Protein AF-H1ZXJ9-F1 (afdb_monomer_lite)

Secondary structure (DSSP, 8-state):
---------EEEEEETTEEEEEE-------S--------

Organism: Escherichia coli (NCBI:txid562)

pLDDT: mean 73.2, std 12.24, range [41.84, 91.25]

Structure (mmCIF, N/CA/C/O backbone):
data_AF-H1ZXJ9-F1
#
_entry.id   AF-H1ZXJ9-F1
#
loop_
_atom_site.group_PDB
_atom_site.id
_atom_site.type_symbol
_atom_site.label_atom_id
_atom_site.label_alt_id
_atom_site.label_comp_id
_atom_site.label_asym_id
_atom_site.label_entity_id
_atom_site.label_seq_id
_atom_site.pdbx_PDB_ins_code
_atom_site.Cartn_x
_atom_site.Cartn_y
_atom_site.Cartn_z
_atom_site.occupancy
_atom_site.B_iso_or_equiv
_atom_site.auth_seq_id
_atom_site.auth_comp_id
_atom_site.auth_asym_id
_atom_site.auth_atom_id
_atom_site.pdbx_PDB_model_num
ATOM 1 N N . MET A 1 1 ? 30.374 3.991 15.457 1.00 57.69 1 MET A N 1
ATOM 2 C CA . MET A 1 1 ? 29.765 4.057 14.109 1.00 57.69 1 MET A CA 1
ATOM 3 C C . MET A 1 1 ? 28.267 3.831 14.260 1.00 57.69 1 MET A C 1
ATOM 5 O O . MET A 1 1 ? 27.919 2.728 14.667 1.00 57.69 1 MET A O 1
ATOM 9 N N . PRO A 1 2 ? 27.373 4.818 14.053 1.00 67.44 2 PRO A N 1
ATOM 10 C CA . PRO A 1 2 ? 25.948 4.525 14.122 1.00 67.44 2 PRO A CA 1
ATOM 11 C C . PRO A 1 2 ? 25.592 3.614 12.945 1.00 67.44 2 PRO A C 1
ATOM 13 O O . PRO A 1 2 ? 25.932 3.900 11.797 1.00 67.44 2 PRO A O 1
ATOM 16 N N . LEU A 1 3 ? 24.967 2.479 13.257 1.00 64.06 3 LEU A N 1
ATOM 17 C CA . LEU A 1 3 ? 24.447 1.537 12.276 1.00 64.06 3 LEU A CA 1
ATOM 18 C C . LEU A 1 3 ?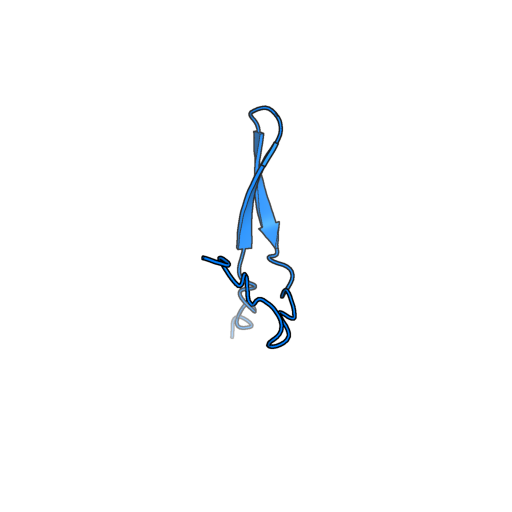 23.503 2.318 11.352 1.00 64.06 3 LEU A C 1
ATOM 20 O O . LEU A 1 3 ? 22.554 2.933 11.840 1.00 64.06 3 LEU A O 1
ATOM 24 N N . ALA A 1 4 ? 23.785 2.356 10.048 1.00 67.25 4 ALA A N 1
ATOM 25 C CA . ALA A 1 4 ? 22.937 3.059 9.094 1.00 67.25 4 ALA A CA 1
ATOM 26 C C . ALA A 1 4 ? 21.517 2.489 9.198 1.00 67.25 4 ALA A C 1
ATOM 28 O O . ALA A 1 4 ? 21.271 1.341 8.819 1.00 67.25 4 ALA A O 1
ATOM 29 N N . ALA A 1 5 ? 20.597 3.262 9.779 1.00 69.31 5 ALA A N 1
ATOM 30 C CA . ALA A 1 5 ? 19.215 2.845 9.919 1.00 69.31 5 ALA A CA 1
ATOM 31 C C . ALA A 1 5 ? 18.682 2.558 8.514 1.00 69.31 5 ALA A C 1
ATOM 33 O O . ALA A 1 5 ? 18.669 3.435 7.650 1.00 69.31 5 ALA A O 1
ATOM 34 N N . LYS A 1 6 ? 18.284 1.310 8.260 1.00 68.06 6 LYS A N 1
ATOM 35 C CA . LYS A 1 6 ? 17.654 0.929 6.999 1.00 68.06 6 LYS A CA 1
ATOM 36 C C . LYS A 1 6 ? 16.313 1.659 6.927 1.00 68.06 6 LYS A C 1
ATOM 38 O O . LYS A 1 6 ? 15.334 1.214 7.520 1.00 68.06 6 LYS A O 1
ATOM 43 N N . VAL A 1 7 ? 16.285 2.815 6.258 1.00 68.62 7 VAL A N 1
ATOM 44 C CA . VAL A 1 7 ? 15.076 3.635 6.125 1.00 68.62 7 VAL A CA 1
ATOM 45 C C . VAL A 1 7 ? 14.122 2.914 5.183 1.00 68.62 7 VAL A C 1
ATOM 47 O O . VAL A 1 7 ? 14.232 2.988 3.958 1.00 68.62 7 VAL A O 1
ATOM 50 N N . PHE A 1 8 ? 13.188 2.163 5.757 1.00 73.44 8 PHE A N 1
ATOM 51 C CA . PHE A 1 8 ? 12.066 1.630 5.002 1.00 73.44 8 PHE A CA 1
ATOM 52 C C . PHE A 1 8 ? 11.173 2.791 4.562 1.00 73.44 8 PHE A C 1
ATOM 54 O O . PHE A 1 8 ? 10.877 3.690 5.351 1.00 73.44 8 PHE A O 1
ATOM 61 N N . LYS A 1 9 ? 10.735 2.781 3.295 1.00 82.62 9 LYS A N 1
ATOM 62 C CA . LYS A 1 9 ? 9.746 3.755 2.816 1.00 82.62 9 LYS A CA 1
ATOM 63 C C . LYS A 1 9 ? 8.491 3.635 3.680 1.00 82.62 9 LYS A C 1
ATOM 65 O O . LYS A 1 9 ? 8.028 2.527 3.944 1.00 82.62 9 LYS A O 1
ATOM 70 N N . GLN A 1 10 ? 7.944 4.765 4.107 1.00 85.62 10 GLN A N 1
ATOM 71 C CA . GLN A 1 10 ? 6.717 4.822 4.894 1.00 85.62 10 GLN A CA 1
ATOM 72 C C . GLN A 1 10 ? 5.620 5.502 4.079 1.00 85.62 10 GLN A C 1
ATOM 74 O O . GLN A 1 10 ? 5.901 6.405 3.292 1.00 85.62 10 GLN A O 1
ATOM 79 N N . VAL A 1 11 ? 4.379 5.062 4.259 1.00 84.19 11 VAL A N 1
ATOM 80 C CA . VAL A 1 11 ? 3.194 5.698 3.674 1.00 84.19 11 VAL A CA 1
ATOM 81 C C . VAL A 1 11 ? 2.324 6.264 4.784 1.00 84.19 11 VAL A C 1
ATOM 83 O O . VAL A 1 11 ? 2.274 5.727 5.892 1.00 84.19 11 VAL A O 1
ATOM 86 N N . MET A 1 12 ? 1.639 7.359 4.484 1.00 89.56 12 MET A N 1
ATOM 87 C CA . MET A 1 12 ? 0.613 7.912 5.360 1.00 89.56 12 MET A CA 1
ATOM 88 C C . MET A 1 12 ? -0.711 7.206 5.075 1.00 89.56 12 MET A C 1
ATOM 90 O O . MET A 1 12 ? -1.148 7.172 3.926 1.00 89.56 12 MET A O 1
ATOM 94 N N . VAL A 1 13 ? -1.350 6.657 6.106 1.00 87.56 13 VAL A N 1
ATOM 95 C CA . VAL A 1 13 ? -2.715 6.121 6.023 1.00 87.56 13 VAL A CA 1
ATOM 96 C C . VAL A 1 13 ? -3.671 7.024 6.786 1.00 87.56 13 VAL A C 1
ATOM 98 O O . VAL A 1 13 ? -3.349 7.483 7.881 1.00 87.56 13 VAL A O 1
ATOM 101 N N . ASN A 1 14 ? -4.841 7.266 6.197 1.00 91.25 14 ASN A N 1
ATOM 102 C CA . ASN A 1 14 ? -5.910 8.061 6.787 1.00 91.25 14 ASN A CA 1
ATOM 103 C C . ASN A 1 14 ? -7.135 7.154 6.959 1.00 91.25 14 ASN A C 1
ATOM 105 O O . ASN A 1 14 ? -7.802 6.847 5.973 1.00 91.25 14 ASN A O 1
ATOM 109 N N . THR A 1 15 ? -7.436 6.723 8.184 1.00 80.69 15 THR A N 1
ATOM 110 C CA . THR A 1 15 ? -8.626 5.903 8.475 1.00 80.69 15 THR A CA 1
ATOM 111 C C . THR A 1 15 ? -9.523 6.661 9.437 1.00 80.69 15 THR A C 1
ATOM 113 O O . THR A 1 15 ? -9.104 6.956 10.555 1.00 80.69 15 THR A O 1
ATOM 116 N N . GLY A 1 16 ? -10.743 6.994 9.004 1.00 80.06 16 GLY A N 1
ATOM 117 C CA . GLY A 1 16 ? -11.767 7.596 9.868 1.00 80.06 16 GLY A CA 1
ATOM 118 C C . GLY A 1 16 ? -11.295 8.832 10.645 1.00 80.06 16 GLY A C 1
ATOM 119 O O . GLY A 1 16 ? -11.591 8.954 11.825 1.00 80.06 16 GLY A O 1
ATOM 120 N N . GLY A 1 17 ? -10.497 9.704 10.019 1.00 84.00 17 GLY A N 1
ATOM 121 C CA . GLY A 1 17 ? -9.975 10.929 10.644 1.00 84.00 17 GLY A CA 1
ATOM 122 C C . GLY A 1 17 ? -8.589 10.813 11.290 1.00 84.00 17 GLY A C 1
ATOM 123 O O . GLY A 1 17 ? -7.973 11.840 11.564 1.00 84.00 17 GLY A O 1
ATOM 124 N N . ASN A 1 18 ? -8.037 9.607 11.460 1.00 84.56 18 ASN A N 1
ATOM 125 C CA . ASN A 1 18 ? -6.707 9.418 12.045 1.00 84.56 18 ASN A CA 1
ATOM 126 C C . ASN A 1 18 ? -5.631 9.228 10.975 1.00 84.56 18 ASN A C 1
ATOM 128 O O . ASN A 1 18 ? -5.758 8.361 10.107 1.00 84.56 18 ASN A O 1
ATOM 132 N N . LYS A 1 19 ? -4.551 10.012 11.077 1.00 89.00 19 LYS A N 1
ATOM 133 C CA . LYS A 1 19 ? -3.367 9.904 10.216 1.00 89.00 19 LYS A CA 1
ATOM 134 C C . LYS A 1 19 ? -2.297 9.080 10.920 1.00 89.00 19 LYS A C 1
ATOM 136 O O . LYS A 1 19 ? -1.882 9.425 12.023 1.00 89.00 19 LYS A O 1
ATOM 141 N N . ARG A 1 20 ? -1.818 8.013 10.283 1.00 89.56 20 ARG A N 1
ATOM 142 C CA . ARG A 1 20 ? -0.755 7.158 10.826 1.00 89.56 20 ARG A CA 1
ATOM 143 C C . ARG A 1 20 ? 0.310 6.907 9.772 1.00 89.56 20 ARG A C 1
ATOM 145 O O . ARG A 1 20 ? -0.006 6.611 8.624 1.00 89.56 20 ARG A O 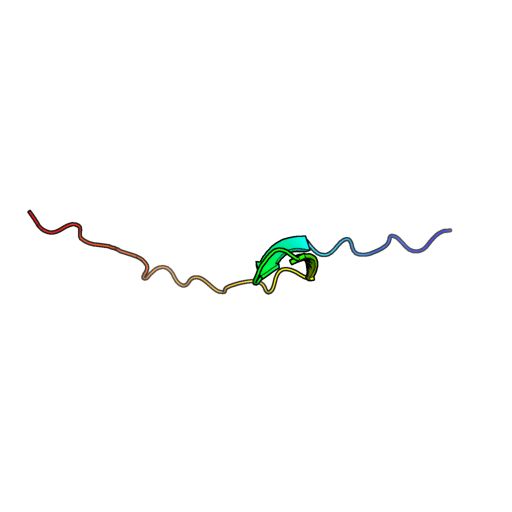1
ATOM 152 N N . GLN A 1 21 ? 1.571 6.987 10.173 1.00 88.31 21 GLN A N 1
ATOM 153 C CA . GLN A 1 21 ? 2.677 6.554 9.334 1.00 88.31 21 GLN A CA 1
ATOM 154 C C . GLN A 1 21 ? 2.865 5.043 9.503 1.00 88.31 21 GLN A C 1
ATOM 156 O O . GLN A 1 21 ? 3.002 4.551 10.624 1.00 88.31 21 GLN A O 1
ATOM 161 N N . VAL A 1 22 ? 2.811 4.296 8.401 1.00 86.75 22 VAL A N 1
ATOM 162 C CA . VAL A 1 22 ? 2.995 2.840 8.407 1.00 86.75 22 VAL A CA 1
ATOM 163 C C . VAL A 1 22 ? 4.073 2.435 7.404 1.00 86.75 22 VAL A C 1
ATOM 165 O O . VAL A 1 22 ? 4.206 3.076 6.355 1.00 86.75 22 VAL A O 1
ATOM 168 N N . PRO A 1 23 ? 4.846 1.371 7.684 1.00 86.75 23 PRO A N 1
ATOM 169 C CA . PRO A 1 23 ? 5.797 0.839 6.720 1.00 86.75 23 PRO A CA 1
ATOM 170 C C . PRO A 1 23 ? 5.101 0.510 5.398 1.00 86.75 23 PRO A C 1
ATOM 172 O O . PRO A 1 23 ? 4.085 -0.191 5.367 1.00 86.75 23 PRO A O 1
ATOM 175 N N . ALA A 1 24 ? 5.653 1.006 4.293 1.00 82.88 24 ALA A N 1
ATOM 176 C CA . ALA A 1 24 ? 5.157 0.681 2.971 1.00 82.88 24 ALA A CA 1
ATOM 177 C C . ALA A 1 24 ? 5.523 -0.773 2.660 1.00 82.88 24 ALA A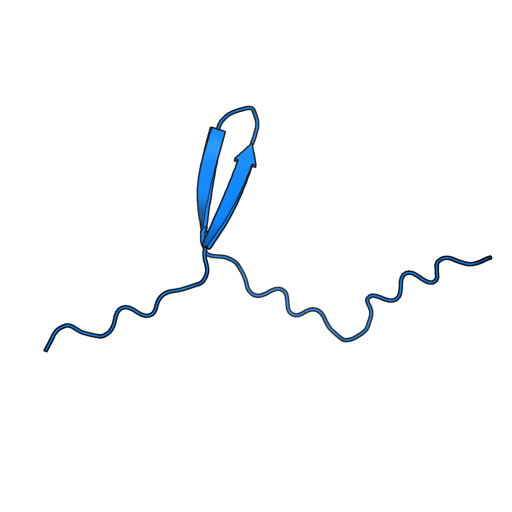 C 1
ATOM 179 O O . ALA A 1 24 ? 6.699 -1.113 2.504 1.00 82.88 24 ALA A O 1
ATOM 180 N N . LYS A 1 25 ? 4.523 -1.650 2.540 1.00 81.94 25 LYS A N 1
ATOM 181 C CA . LYS A 1 25 ? 4.758 -2.963 1.936 1.00 81.94 25 LYS A CA 1
ATOM 182 C C . LYS A 1 25 ? 5.115 -2.748 0.467 1.00 81.94 25 LYS A C 1
ATOM 184 O O . LYS A 1 25 ? 4.426 -2.014 -0.242 1.00 81.94 25 LYS A O 1
ATOM 189 N N . ARG A 1 26 ? 6.178 -3.400 -0.004 1.00 73.56 26 ARG A N 1
ATOM 190 C CA . ARG A 1 26 ? 6.496 -3.433 -1.433 1.00 73.56 26 ARG A CA 1
ATOM 191 C C . ARG A 1 26 ? 5.383 -4.205 -2.133 1.00 73.56 26 ARG A C 1
ATOM 193 O O . ARG A 1 26 ? 5.297 -5.421 -2.007 1.00 73.56 26 ARG A O 1
ATOM 200 N N . GLN A 1 27 ? 4.512 -3.496 -2.841 1.00 68.56 27 GLN A N 1
ATOM 201 C CA . GLN A 1 27 ? 3.615 -4.140 -3.787 1.00 68.56 27 GLN A CA 1
ATOM 202 C C . GLN A 1 27 ? 4.490 -4.673 -4.921 1.00 68.56 27 GLN A C 1
ATOM 204 O O . GLN A 1 27 ? 5.102 -3.895 -5.652 1.00 68.56 27 GLN A O 1
ATOM 209 N N . ASN A 1 28 ? 4.581 -5.995 -5.057 1.00 66.69 28 ASN A N 1
ATOM 210 C CA . ASN A 1 28 ? 5.112 -6.605 -6.269 1.00 66.69 28 ASN A CA 1
ATOM 211 C C . ASN A 1 28 ? 4.061 -6.396 -7.366 1.00 66.69 28 ASN A C 1
ATOM 213 O O . ASN A 1 28 ? 3.281 -7.295 -7.664 1.00 66.69 28 ASN A O 1
ATOM 217 N N . ARG A 1 29 ? 3.981 -5.180 -7.919 1.00 60.38 29 ARG A N 1
ATOM 218 C CA . ARG A 1 29 ? 3.256 -4.957 -9.168 1.00 60.38 29 ARG A CA 1
ATOM 219 C C . ARG 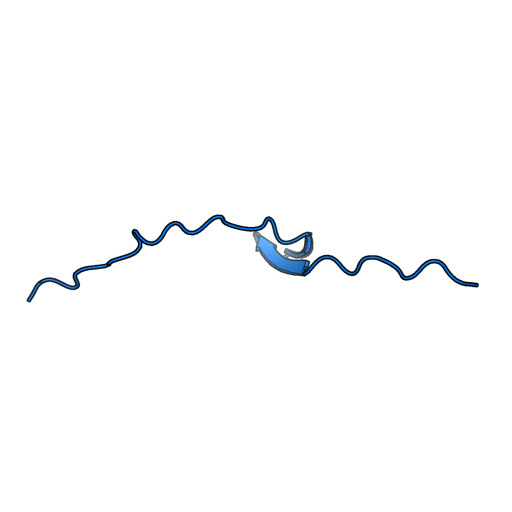A 1 29 ? 4.007 -5.748 -10.233 1.00 60.38 29 ARG A C 1
ATOM 221 O O . ARG A 1 29 ? 5.073 -5.330 -10.674 1.00 60.38 29 ARG A O 1
ATOM 228 N N . GLY A 1 30 ? 3.493 -6.923 -10.583 1.00 66.31 30 GLY A N 1
ATOM 229 C CA . GLY A 1 30 ? 3.839 -7.543 -11.857 1.00 66.31 30 GLY A CA 1
ATOM 230 C C . GLY A 1 30 ? 3.402 -6.622 -12.997 1.00 66.31 30 GLY A C 1
ATOM 231 O O . GLY A 1 30 ? 2.578 -5.733 -12.789 1.00 66.31 30 GLY A O 1
ATOM 232 N N . SER A 1 31 ? 3.916 -6.849 -14.203 1.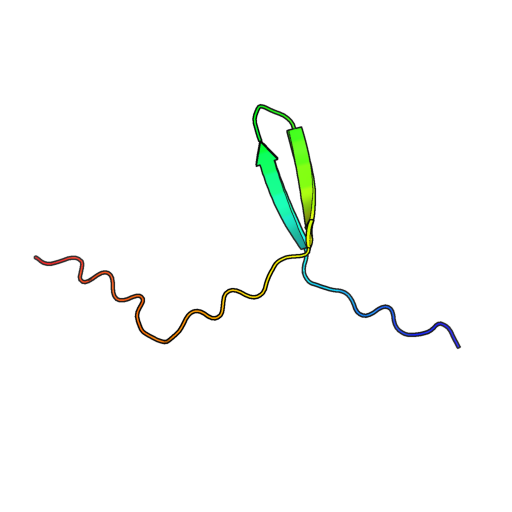00 66.88 31 SER A N 1
ATOM 233 C CA . SER A 1 31 ? 3.653 -6.045 -15.411 1.00 66.88 31 SER A CA 1
ATOM 234 C C . SER A 1 31 ? 2.183 -5.986 -15.869 1.00 66.88 31 SER A C 1
ATOM 236 O O . SER A 1 31 ? 1.894 -5.443 -16.928 1.00 66.88 31 SER A O 1
ATOM 238 N N . ARG A 1 32 ? 1.247 -6.559 -15.106 1.00 64.31 32 ARG A N 1
ATOM 239 C CA . ARG A 1 32 ? -0.160 -6.756 -15.475 1.00 64.31 32 ARG A CA 1
ATOM 240 C C . ARG A 1 32 ? -1.105 -5.780 -14.777 1.00 64.31 32 ARG A C 1
ATOM 242 O O . ARG A 1 32 ? -2.128 -6.179 -14.236 1.00 64.31 32 ARG A O 1
ATOM 249 N N . ASN A 1 33 ? -0.765 -4.500 -14.771 1.00 57.03 33 ASN A N 1
ATOM 250 C CA . ASN A 1 33 ? -1.745 -3.431 -14.585 1.00 57.03 33 ASN A CA 1
ATOM 251 C C . ASN A 1 33 ? -1.872 -2.643 -15.887 1.00 57.03 33 ASN A C 1
ATOM 253 O O . ASN A 1 33 ? -1.503 -1.478 -15.970 1.00 57.03 33 ASN A O 1
ATOM 257 N N . SER A 1 34 ? -2.391 -3.322 -16.907 1.00 58.81 34 SER A N 1
ATOM 258 C CA . SER A 1 34 ? -3.099 -2.680 -18.004 1.00 58.81 34 SER A CA 1
ATOM 259 C C . SER A 1 34 ? -4.541 -2.475 -17.545 1.00 58.81 34 SER A C 1
ATOM 261 O O . SER A 1 34 ? -5.302 -3.440 -17.463 1.00 58.81 34 SER A O 1
ATOM 263 N N . THR A 1 35 ? -4.916 -1.243 -17.219 1.00 59.06 35 THR A N 1
ATOM 264 C CA . THR A 1 35 ? -6.285 -0.835 -17.525 1.00 59.06 35 THR A CA 1
ATOM 265 C C . THR A 1 35 ? -6.238 -0.529 -19.012 1.00 59.06 35 THR A C 1
ATOM 267 O O . THR A 1 35 ? -5.660 0.470 -19.428 1.00 59.06 35 THR A O 1
ATOM 270 N N . ASP A 1 36 ? -6.685 -1.487 -19.815 1.00 62.44 36 ASP A N 1
ATOM 271 C CA . ASP A 1 36 ? -7.208 -1.162 -21.132 1.00 62.44 36 ASP A CA 1
ATOM 272 C C . ASP A 1 36 ? -8.444 -0.307 -20.846 1.00 62.44 36 ASP A C 1
ATOM 274 O O . ASP A 1 36 ? -9.464 -0.817 -20.384 1.00 62.44 36 ASP A O 1
ATOM 278 N N . ASP A 1 37 ? -8.308 1.013 -20.962 1.00 62.09 37 ASP A N 1
ATOM 279 C CA . ASP A 1 37 ? -9.466 1.895 -21.056 1.00 62.09 37 ASP A CA 1
ATOM 280 C C . ASP A 1 37 ? -10.032 1.674 -22.463 1.00 62.09 37 ASP A C 1
ATOM 282 O O . ASP A 1 37 ? -9.733 2.421 -23.395 1.00 62.09 37 ASP A O 1
ATOM 286 N N . GLY A 1 38 ? -10.741 0.551 -22.623 1.00 55.69 38 GLY A N 1
ATOM 287 C CA . GLY A 1 38 ? -11.372 0.148 -23.870 1.00 55.69 38 GLY A CA 1
ATOM 288 C C . GLY A 1 38 ? -12.248 1.276 -24.408 1.00 55.69 38 GLY A C 1
ATOM 289 O O . GLY A 1 38 ? -13.114 1.789 -23.693 1.00 55.69 38 GLY A O 1
ATOM 290 N N . GLY A 1 39 ? -11.962 1.677 -25.648 1.00 41.84 39 GLY A N 1
ATOM 291 C CA . GLY A 1 39 ? -12.762 2.621 -26.429 1.00 41.84 39 GLY A CA 1
ATOM 292 C C . GLY A 1 39 ? -14.029 2.010 -27.009 1.00 41.84 39 GLY A C 1
ATOM 293 O O . GLY A 1 39 ? -14.156 0.764 -27.012 1.00 41.84 39 GLY A O 1
#

Foldseek 3Di:
DPDPPPDADWDWDADPRDTDIDGDDPDPPDPPPDPPPDD

Sequence (39 aa):
MPLAAKVFKQVMVNTGGNKRQVPAKRQNRGSR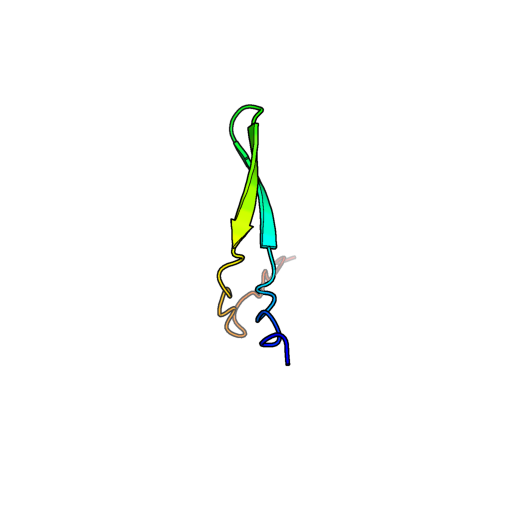NSTDDGG

Radius of gyration: 16.88 Å; chains: 1; bounding box: 42×18×41 Å